Protein AF-A0A401PCV1-F1 (afdb_monomer_lite)

Foldseek 3Di:
DPPPVLVVVLVVLVVCVVVVVDDPVRSQVVVLVVVVADPVDPVSHRDDDDFAPDPPDPDQDPVDPNRTFDPVDDPQPSDVVSVVVVVVVVVVVVVVD

Structure (mmCIF, N/CA/C/O backbone):
data_AF-A0A401PCV1-F1
#
_entry.id   AF-A0A401PCV1-F1
#
loop_
_atom_site.group_PDB
_atom_site.id
_atom_site.type_symbol
_atom_site.label_atom_id
_atom_site.label_alt_id
_atom_site.label_comp_id
_atom_site.label_asym_id
_atom_site.label_entity_id
_atom_site.label_seq_id
_atom_site.pdbx_PDB_ins_code
_atom_site.Cartn_x
_atom_site.Cartn_y
_atom_site.Cartn_z
_atom_site.occupancy
_atom_site.B_iso_or_equiv
_atom_site.auth_seq_id
_atom_site.auth_comp_id
_atom_site.auth_asym_id
_atom_site.auth_atom_id
_atom_site.pdbx_PDB_model_num
ATOM 1 N N . MET A 1 1 ? 0.998 -32.697 -12.304 1.00 43.25 1 MET A N 1
ATOM 2 C CA . MET A 1 1 ? -0.345 -32.392 -11.748 1.00 43.25 1 MET A CA 1
ATOM 3 C C . MET A 1 1 ? -0.405 -31.137 -10.840 1.00 43.25 1 MET A C 1
ATOM 5 O O . MET A 1 1 ? -1.375 -30.960 -10.121 1.00 43.25 1 MET A O 1
ATOM 9 N N . SER A 1 2 ? 0.560 -30.203 -10.891 1.00 57.56 2 SER A N 1
ATOM 10 C CA . SER A 1 2 ? 0.774 -29.212 -9.805 1.00 57.56 2 SER A CA 1
ATOM 11 C C . SER A 1 2 ? 0.163 -27.800 -10.013 1.00 57.56 2 SER A C 1
ATOM 13 O O . SER A 1 2 ? -0.065 -27.069 -9.055 1.00 57.56 2 SER A O 1
ATOM 15 N N . ARG A 1 3 ? -0.189 -27.386 -11.242 1.00 56.31 3 ARG A N 1
ATOM 16 C CA . ARG A 1 3 ? -0.630 -25.993 -11.516 1.00 56.31 3 ARG A CA 1
ATOM 17 C C . ARG A 1 3 ? -2.121 -25.697 -11.279 1.00 56.31 3 ARG A C 1
ATOM 19 O O . ARG A 1 3 ? -2.505 -24.531 -11.264 1.00 56.31 3 ARG A O 1
ATOM 26 N N . PHE A 1 4 ? -2.968 -26.718 -11.139 1.00 50.50 4 PHE A N 1
ATOM 27 C CA . PHE A 1 4 ? -4.426 -26.533 -11.056 1.00 50.50 4 PHE A CA 1
ATOM 28 C C . PHE A 1 4 ? -4.915 -26.254 -9.624 1.00 50.50 4 PHE A C 1
ATOM 30 O O . PHE A 1 4 ? -5.758 -25.387 -9.426 1.00 50.50 4 PHE A O 1
ATOM 37 N N . HIS A 1 5 ? -4.321 -26.907 -8.619 1.00 53.03 5 HIS A N 1
ATOM 38 C CA . HIS A 1 5 ? -4.668 -26.701 -7.204 1.00 53.03 5 HIS A CA 1
ATOM 39 C C . HIS A 1 5 ? -4.246 -25.317 -6.681 1.00 53.03 5 HIS A C 1
ATOM 41 O O . HIS A 1 5 ? -4.944 -24.729 -5.859 1.00 53.03 5 HIS A O 1
ATOM 47 N N . ARG A 1 6 ? -3.152 -24.752 -7.211 1.00 58.47 6 ARG A N 1
ATOM 48 C CA . ARG A 1 6 ? -2.652 -23.422 -6.825 1.00 58.47 6 ARG A CA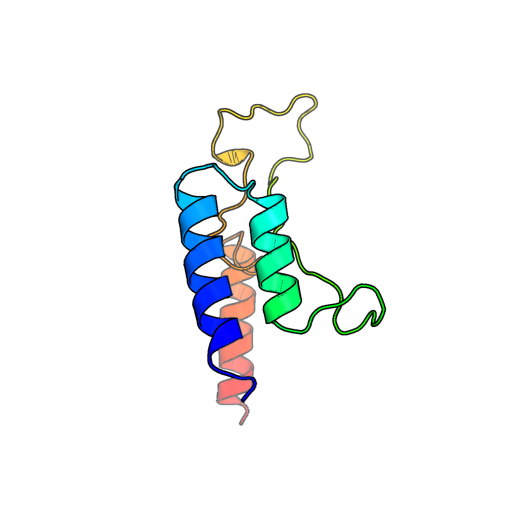 1
ATOM 49 C C . ARG A 1 6 ? -3.641 -22.298 -7.178 1.00 58.47 6 ARG A C 1
ATOM 51 O O . ARG A 1 6 ? -3.987 -21.501 -6.316 1.00 58.47 6 ARG A O 1
ATOM 58 N N . ARG A 1 7 ? -4.196 -22.320 -8.397 1.00 58.50 7 ARG A N 1
ATOM 59 C CA . ARG A 1 7 ? -5.175 -21.321 -8.878 1.00 58.50 7 ARG A CA 1
ATOM 60 C C . ARG A 1 7 ? -6.524 -21.352 -8.154 1.00 58.50 7 ARG A C 1
ATOM 62 O O . ARG A 1 7 ? -7.204 -20.331 -8.083 1.00 58.50 7 ARG A O 1
ATOM 69 N N . LEU A 1 8 ? -6.933 -22.511 -7.635 1.00 60.47 8 LEU A N 1
ATOM 70 C CA . LEU A 1 8 ? -8.157 -22.632 -6.835 1.00 60.47 8 LEU A CA 1
ATOM 71 C C . LEU A 1 8 ? -7.961 -22.049 -5.426 1.00 60.47 8 LEU A C 1
ATOM 73 O O . LEU A 1 8 ? -8.850 -21.358 -4.934 1.00 60.47 8 LEU A O 1
ATOM 77 N N . GLY A 1 9 ? -6.785 -22.257 -4.822 1.00 64.56 9 GLY A N 1
ATOM 78 C CA . GLY A 1 9 ? -6.407 -21.635 -3.548 1.00 64.56 9 GLY A CA 1
ATOM 79 C C . GLY A 1 9 ? -6.312 -20.106 -3.625 1.00 64.56 9 GLY A C 1
ATOM 80 O O . GLY A 1 9 ? -6.808 -19.427 -2.733 1.00 64.56 9 GLY A O 1
ATOM 81 N N . GLU A 1 10 ? -5.770 -19.570 -4.725 1.00 65.50 10 GLU A N 1
ATOM 82 C CA . GLU A 1 10 ? -5.683 -18.124 -5.002 1.00 65.50 10 GLU A CA 1
ATOM 83 C C . GLU A 1 10 ? -7.064 -17.454 -5.027 1.00 65.50 10 GLU A C 1
ATOM 85 O O . GLU A 1 10 ? -7.322 -16.505 -4.286 1.00 65.50 10 GLU A O 1
ATOM 90 N N . LYS A 1 11 ? -7.991 -17.989 -5.838 1.00 72.00 11 LYS A N 1
ATOM 91 C CA . LYS A 1 11 ? -9.365 -17.466 -5.918 1.00 72.00 11 LYS A CA 1
ATOM 92 C C . LYS A 1 11 ? -10.090 -17.561 -4.576 1.00 72.00 11 LYS A C 1
ATOM 94 O O . LYS A 1 11 ? -10.856 -16.662 -4.240 1.00 72.00 11 LYS A O 1
ATOM 99 N N . ALA A 1 12 ? -9.840 -18.621 -3.808 1.00 87.06 12 ALA A N 1
ATOM 100 C CA . ALA A 1 12 ? -10.420 -18.784 -2.482 1.00 87.06 12 ALA A CA 1
ATOM 101 C C . ALA A 1 12 ? -9.878 -17.750 -1.479 1.00 87.06 12 ALA A C 1
ATOM 103 O O . ALA A 1 12 ? -10.657 -17.202 -0.703 1.00 87.06 12 ALA A O 1
ATOM 104 N N . ALA A 1 13 ? -8.577 -17.439 -1.505 1.00 93.25 13 ALA A N 1
ATOM 105 C CA . ALA A 1 13 ? -7.975 -16.450 -0.610 1.00 93.25 13 ALA A CA 1
ATOM 106 C C . ALA A 1 13 ? -8.499 -15.031 -0.880 1.00 93.25 13 ALA A C 1
ATOM 108 O O . ALA A 1 13 ? -8.917 -14.350 0.055 1.00 93.25 13 ALA A O 1
ATOM 109 N N . THR A 1 14 ? -8.566 -14.612 -2.150 1.00 95.75 14 THR A N 1
ATOM 110 C CA . THR A 1 14 ? -9.128 -13.300 -2.515 1.00 95.75 14 THR A CA 1
ATOM 111 C C . THR A 1 14 ? -10.588 -13.168 -2.085 1.00 95.75 14 THR A C 1
ATOM 113 O O . THR A 1 14 ? -10.969 -12.130 -1.552 1.00 95.75 14 THR A O 1
ATOM 116 N N . GLN A 1 15 ? -11.404 -14.215 -2.254 1.00 96.50 15 GLN A N 1
ATOM 117 C CA . GLN A 1 15 ? -12.804 -14.194 -1.814 1.00 96.50 15 GLN A CA 1
ATOM 118 C C . GLN A 1 15 ? -12.938 -14.078 -0.292 1.00 96.50 15 GLN A C 1
ATOM 120 O O . GLN A 1 15 ? -13.760 -13.301 0.184 1.00 96.50 15 GLN A O 1
ATOM 125 N N . LYS A 1 16 ? -12.132 -14.824 0.474 1.00 96.88 16 LYS A N 1
ATOM 126 C CA . LYS A 1 16 ? -12.123 -14.733 1.943 1.00 96.88 16 LYS A CA 1
ATOM 127 C C . LYS A 1 16 ? -11.739 -13.334 2.418 1.00 96.88 16 LYS A C 1
ATOM 129 O O . LYS A 1 16 ? -12.414 -12.779 3.278 1.00 96.88 16 LYS A O 1
ATOM 134 N N . TRP A 1 17 ? -10.708 -12.743 1.815 1.00 97.44 17 TRP A N 1
ATOM 135 C CA . TRP A 1 17 ? -10.289 -11.372 2.109 1.00 97.44 17 TRP A CA 1
ATOM 136 C C . TRP A 1 17 ? -11.391 -10.352 1.800 1.00 97.44 17 TRP A C 1
ATOM 138 O O . TRP A 1 17 ? -11.735 -9.545 2.658 1.00 97.44 17 TRP A O 1
ATOM 148 N N . GLN A 1 18 ? -12.027 -10.441 0.628 1.00 97.25 18 GLN A N 1
ATOM 149 C CA . GLN A 1 18 ? -13.136 -9.553 0.253 1.00 97.25 18 GLN A CA 1
ATOM 150 C C . GLN A 1 18 ? -14.349 -9.664 1.190 1.00 97.25 18 GLN A C 1
ATOM 152 O O . GLN A 1 18 ? -15.062 -8.682 1.379 1.00 97.25 18 GLN A O 1
ATOM 157 N N . LYS A 1 19 ? -14.585 -10.842 1.782 1.00 97.44 19 LYS A N 1
ATOM 158 C CA . LYS A 1 19 ? -15.645 -11.070 2.778 1.00 97.44 19 LYS A CA 1
ATOM 159 C C . LYS A 1 19 ? -15.261 -10.658 4.204 1.00 97.44 19 LYS A C 1
ATOM 161 O O . LYS A 1 19 ? -16.102 -10.744 5.092 1.00 97.44 19 LYS A O 1
ATOM 166 N N . GLY A 1 20 ? -14.014 -10.249 4.443 1.00 97.19 20 GLY A N 1
ATOM 167 C CA . GLY A 1 20 ? -13.499 -9.955 5.785 1.00 97.19 20 GLY A CA 1
ATOM 168 C C . GLY A 1 20 ? -13.191 -11.197 6.632 1.00 97.19 20 GLY A C 1
ATOM 169 O O . GLY A 1 20 ? -12.906 -11.070 7.817 1.00 97.19 20 GLY A O 1
ATOM 170 N N . GLU A 1 21 ? -13.209 -12.395 6.040 1.00 97.62 21 GLU A N 1
ATOM 171 C CA . GLU A 1 21 ? -12.840 -13.664 6.694 1.00 97.62 21 GLU A CA 1
ATOM 172 C C . GLU A 1 21 ? -11.311 -13.853 6.785 1.00 97.62 21 GLU A C 1
ATOM 174 O O . GLU A 1 21 ? -10.830 -14.820 7.371 1.00 97.62 21 GLU A O 1
ATOM 179 N N . MET A 1 22 ? -10.549 -12.955 6.158 1.00 97.31 22 MET A N 1
ATOM 180 C CA . MET A 1 22 ? -9.090 -12.897 6.167 1.00 97.31 22 MET A CA 1
ATOM 181 C C . MET A 1 22 ? -8.666 -11.432 6.287 1.00 97.31 22 MET A C 1
ATOM 183 O O . MET A 1 22 ? -9.175 -10.573 5.566 1.00 97.31 22 MET A O 1
ATOM 187 N N . SER A 1 23 ? -7.725 -11.144 7.180 1.00 98.25 23 SER A N 1
ATOM 188 C CA . SER A 1 23 ? -7.199 -9.795 7.383 1.00 98.25 23 SER A CA 1
ATOM 189 C C . SER A 1 23 ? -6.346 -9.318 6.200 1.00 98.25 23 SER A C 1
ATOM 191 O O . SER A 1 23 ? -5.808 -10.111 5.423 1.00 98.25 23 SER A O 1
ATOM 193 N N . ASN A 1 24 ? -6.146 -7.999 6.095 1.00 97.81 24 ASN A N 1
ATOM 194 C CA . ASN A 1 24 ? -5.226 -7.415 5.112 1.00 97.81 24 ASN A CA 1
ATOM 195 C C . ASN A 1 24 ? -3.806 -7.987 5.246 1.00 97.81 24 ASN A C 1
ATOM 197 O O . ASN A 1 24 ? -3.152 -8.243 4.239 1.00 97.81 24 ASN A O 1
ATOM 201 N N . PHE A 1 25 ? -3.336 -8.208 6.478 1.00 98.06 25 PHE A N 1
ATOM 202 C CA . PHE A 1 25 ? -2.009 -8.765 6.734 1.00 98.06 25 PHE A CA 1
ATOM 203 C C . PHE A 1 25 ? -1.879 -10.187 6.179 1.00 98.06 25 PHE A C 1
ATOM 205 O O . PHE A 1 25 ? -0.949 -10.469 5.426 1.00 98.06 25 PHE A O 1
ATOM 212 N N . GLU A 1 26 ? -2.830 -11.066 6.498 1.00 97.12 26 GLU A N 1
ATOM 213 C CA . GLU A 1 26 ? -2.830 -12.453 6.019 1.00 97.12 26 GLU A CA 1
ATOM 214 C C . GLU A 1 26 ? -2.929 -12.524 4.497 1.00 97.12 26 GLU A C 1
ATOM 216 O O . GLU A 1 26 ? -2.211 -13.298 3.862 1.00 97.12 26 GLU A O 1
ATOM 221 N N . TYR A 1 27 ? -3.775 -11.684 3.898 1.00 97.69 27 TYR A N 1
ATOM 222 C CA . TYR A 1 27 ? -3.917 -11.642 2.451 1.00 97.69 27 TYR A CA 1
ATOM 223 C C . TYR A 1 27 ? -2.630 -11.162 1.768 1.00 97.69 27 TYR A C 1
ATOM 225 O O . TYR A 1 27 ? -2.162 -11.794 0.821 1.00 97.69 27 TYR A O 1
ATOM 233 N N . LEU A 1 28 ? -1.990 -10.106 2.280 1.00 97.50 28 LEU A N 1
ATOM 234 C CA . LEU A 1 28 ? -0.697 -9.643 1.769 1.00 97.50 28 LEU A CA 1
ATOM 235 C C . LEU A 1 28 ? 0.406 -10.690 1.962 1.00 97.50 28 LEU A C 1
ATOM 237 O O . LEU A 1 28 ? 1.222 -10.883 1.061 1.00 97.50 28 LEU A O 1
ATOM 241 N N . MET A 1 29 ? 0.425 -11.412 3.085 1.00 96.88 29 MET A N 1
ATOM 242 C CA . MET A 1 29 ? 1.340 -12.541 3.278 1.00 96.88 29 MET A CA 1
ATOM 243 C C . MET A 1 29 ? 1.111 -13.635 2.237 1.00 96.88 29 MET A C 1
ATOM 245 O O . MET A 1 29 ? 2.070 -14.119 1.635 1.00 96.88 29 MET A O 1
ATOM 249 N N . HIS A 1 30 ? -0.150 -13.976 1.967 1.00 95.56 30 HIS A N 1
ATOM 250 C CA . HIS A 1 30 ? -0.509 -14.952 0.946 1.00 95.56 30 HIS A CA 1
ATOM 251 C C . HIS A 1 30 ? -0.007 -14.530 -0.443 1.00 95.56 30 HIS A C 1
ATOM 253 O O . HIS A 1 30 ? 0.623 -15.328 -1.139 1.00 95.56 30 HIS A O 1
ATOM 259 N N . LEU A 1 31 ? -0.206 -13.262 -0.823 1.00 96.12 31 LEU A N 1
ATOM 260 C CA . LEU A 1 31 ? 0.308 -12.714 -2.082 1.00 96.12 31 LEU A CA 1
ATOM 261 C C . LEU A 1 31 ? 1.840 -12.766 -2.158 1.00 96.12 31 LEU A C 1
ATOM 263 O O . LEU A 1 31 ? 2.387 -13.159 -3.188 1.00 96.12 31 LEU A O 1
ATOM 267 N N . ASN A 1 32 ? 2.539 -12.425 -1.071 1.00 96.69 32 ASN A N 1
ATOM 268 C CA . ASN A 1 32 ? 3.997 -12.513 -1.000 1.00 96.69 32 ASN A CA 1
ATOM 269 C C . ASN A 1 32 ? 4.488 -13.952 -1.237 1.00 96.69 32 ASN A C 1
ATOM 271 O O . ASN A 1 32 ? 5.369 -14.169 -2.069 1.00 96.69 32 ASN A O 1
ATOM 275 N N . THR A 1 33 ? 3.883 -14.942 -0.576 1.00 95.00 33 THR A N 1
ATOM 276 C CA . THR A 1 33 ? 4.227 -16.359 -0.771 1.00 95.00 33 THR A CA 1
ATOM 277 C C . THR A 1 33 ? 3.985 -16.817 -2.210 1.00 95.00 33 THR A C 1
ATOM 279 O O . THR A 1 33 ? 4.827 -17.504 -2.789 1.00 95.00 33 THR A O 1
ATOM 282 N N . LEU A 1 34 ? 2.867 -16.422 -2.825 1.00 94.75 34 LEU A N 1
ATOM 283 C CA . LEU A 1 34 ? 2.568 -16.763 -4.221 1.00 94.75 34 LEU A CA 1
ATOM 284 C C . LEU A 1 34 ? 3.560 -16.141 -5.210 1.00 94.75 34 LEU A C 1
ATOM 286 O O . LEU A 1 34 ? 3.900 -16.773 -6.210 1.00 94.75 34 LEU A O 1
ATOM 290 N N . ALA A 1 35 ? 4.054 -14.940 -4.907 1.00 95.12 35 ALA A N 1
ATOM 291 C CA . ALA A 1 35 ? 5.095 -14.260 -5.671 1.00 95.12 35 ALA A CA 1
ATOM 292 C C . ALA A 1 35 ? 6.504 -14.854 -5.460 1.00 95.12 35 ALA A C 1
ATOM 294 O O . ALA A 1 35 ? 7.466 -14.333 -6.018 1.00 95.12 35 ALA A O 1
ATOM 295 N N . GLY A 1 36 ? 6.640 -15.927 -4.671 1.00 95.31 36 GLY A N 1
ATOM 296 C CA . GLY A 1 36 ? 7.915 -16.595 -4.399 1.00 95.31 36 GLY A CA 1
ATOM 297 C C . GLY A 1 36 ? 8.736 -15.967 -3.272 1.00 95.31 36 GLY A C 1
ATOM 298 O O . GLY A 1 36 ? 9.869 -16.384 -3.051 1.00 95.31 36 GLY A O 1
ATOM 299 N N . ARG A 1 37 ? 8.182 -14.995 -2.536 1.00 97.25 37 ARG A N 1
ATOM 300 C CA . ARG A 1 37 ? 8.892 -14.332 -1.438 1.00 97.25 37 ARG A CA 1
ATOM 301 C C . ARG A 1 37 ? 8.943 -15.209 -0.193 1.00 97.25 37 ARG A C 1
ATOM 303 O O . ARG A 1 37 ? 7.994 -15.931 0.120 1.00 97.25 37 ARG A O 1
ATOM 310 N N . THR A 1 38 ? 10.053 -15.124 0.533 1.00 94.62 38 THR A N 1
ATOM 311 C CA . THR A 1 38 ? 10.341 -15.974 1.693 1.00 94.62 38 THR A CA 1
ATOM 312 C C . THR A 1 38 ? 11.191 -15.245 2.726 1.00 94.62 38 THR A C 1
ATOM 314 O O . THR A 1 38 ? 11.978 -14.367 2.394 1.00 94.62 38 THR A O 1
ATOM 317 N N . TYR A 1 39 ? 11.062 -15.641 3.989 1.00 95.75 39 TYR A N 1
ATOM 318 C CA . TYR A 1 39 ? 11.888 -15.131 5.084 1.00 95.75 39 TYR A CA 1
ATOM 319 C C . TYR A 1 39 ? 13.344 -15.618 5.030 1.00 95.75 39 TYR A C 1
ATOM 321 O O . TYR A 1 39 ? 14.197 -15.056 5.710 1.00 95.75 39 TYR A O 1
ATOM 329 N N . ASN A 1 40 ? 13.627 -16.649 4.227 1.00 95.31 40 ASN A N 1
ATOM 330 C CA . ASN A 1 40 ? 14.939 -17.302 4.169 1.00 95.31 40 ASN A CA 1
ATOM 331 C C . ASN A 1 40 ? 15.914 -16.656 3.170 1.00 95.31 40 ASN A C 1
ATOM 333 O O . ASN A 1 40 ? 17.096 -16.983 3.192 1.00 95.31 40 ASN A O 1
ATOM 337 N N . ASP A 1 41 ? 15.432 -15.779 2.287 1.00 95.69 41 ASP A N 1
ATOM 338 C CA . ASP A 1 41 ? 16.245 -15.081 1.289 1.00 95.69 41 ASP A CA 1
ATOM 339 C C . ASP A 1 41 ? 15.993 -13.576 1.403 1.00 95.69 41 ASP A C 1
ATOM 341 O O . ASP A 1 41 ? 14.903 -13.087 1.100 1.00 95.69 41 ASP A O 1
ATOM 345 N N . LEU A 1 42 ? 17.018 -12.836 1.833 1.00 95.44 42 LEU A N 1
ATOM 346 C CA . LEU A 1 42 ? 16.949 -11.386 2.014 1.00 95.44 42 LEU A CA 1
ATOM 347 C C . LEU A 1 42 ? 16.659 -10.644 0.703 1.00 95.44 42 LEU A C 1
ATOM 349 O O . LEU A 1 42 ? 16.015 -9.597 0.728 1.00 95.44 42 LEU A O 1
ATOM 353 N N . MET A 1 43 ? 17.072 -11.192 -0.441 1.00 95.88 43 MET A N 1
ATOM 354 C CA . MET A 1 43 ? 16.825 -10.579 -1.750 1.00 95.88 43 MET A CA 1
ATOM 355 C C . MET A 1 43 ? 15.368 -10.739 -2.204 1.00 95.88 43 MET A C 1
ATOM 357 O O . MET A 1 43 ? 14.905 -10.005 -3.077 1.00 95.88 43 MET A O 1
ATOM 361 N N . GLN A 1 44 ? 14.628 -11.674 -1.602 1.00 95.69 44 GLN A N 1
ATOM 362 C CA . GLN A 1 44 ? 13.235 -11.993 -1.922 1.00 95.69 44 GLN A CA 1
ATOM 363 C C . GLN A 1 44 ? 12.343 -11.939 -0.676 1.00 95.69 44 GLN A C 1
ATOM 365 O O . GLN A 1 44 ? 11.339 -12.646 -0.584 1.00 95.69 44 GLN A O 1
ATOM 370 N N . TYR A 1 45 ? 12.686 -11.084 0.287 1.00 97.69 45 TYR A N 1
ATOM 371 C CA . TYR A 1 45 ? 11.917 -10.938 1.518 1.00 97.69 45 TYR A CA 1
ATOM 372 C C . TYR A 1 45 ? 10.479 -10.450 1.233 1.00 97.69 45 TYR A C 1
ATOM 374 O O . TYR A 1 45 ? 10.256 -9.732 0.244 1.00 97.69 45 TYR A O 1
ATOM 382 N N . PRO A 1 46 ? 9.474 -10.824 2.050 1.00 98.19 46 PRO A N 1
ATOM 383 C CA . PRO A 1 46 ? 8.117 -10.294 1.932 1.00 98.19 46 PRO A CA 1
ATOM 384 C C . PRO A 1 46 ? 8.077 -8.760 1.932 1.00 98.19 46 PRO A C 1
ATOM 386 O O . PRO A 1 46 ? 8.749 -8.105 2.724 1.00 98.19 46 PRO A O 1
ATOM 389 N N . VAL A 1 47 ? 7.270 -8.180 1.045 1.00 97.44 47 VAL A N 1
ATOM 390 C CA . VAL A 1 47 ? 7.093 -6.730 0.907 1.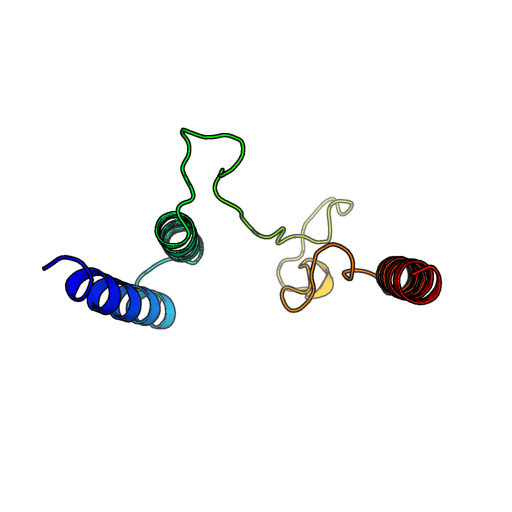00 97.44 47 VAL A CA 1
ATOM 391 C C . VAL A 1 47 ? 5.720 -6.322 1.415 1.00 97.44 47 VAL A C 1
ATOM 393 O O . VAL A 1 47 ? 4.705 -6.936 1.082 1.00 97.44 47 VAL A O 1
ATOM 396 N N . PHE A 1 48 ? 5.709 -5.238 2.185 1.00 97.50 48 PHE A N 1
ATOM 397 C CA . PHE A 1 48 ? 4.512 -4.582 2.687 1.00 97.50 48 PHE A CA 1
ATOM 398 C C . PHE A 1 48 ? 4.515 -3.102 2.298 1.00 97.50 48 PHE A C 1
ATOM 400 O O . PHE A 1 48 ? 5.582 -2.484 2.249 1.00 97.50 48 PHE A O 1
ATOM 407 N N . PRO A 1 49 ? 3.338 -2.522 2.011 1.00 97.19 49 PRO A N 1
ATOM 408 C CA . PRO A 1 49 ? 3.229 -1.097 1.751 1.00 97.19 49 PRO A CA 1
ATOM 409 C C . PRO A 1 49 ? 3.400 -0.286 3.040 1.00 97.19 49 PRO A C 1
ATOM 411 O O . PRO A 1 49 ? 2.982 -0.698 4.122 1.00 97.19 49 PRO A O 1
ATOM 414 N N . TRP A 1 50 ? 3.954 0.914 2.897 1.00 96.31 50 TRP A N 1
ATOM 415 C CA . TRP A 1 50 ? 3.936 1.921 3.952 1.00 96.31 50 TRP A CA 1
ATOM 416 C C . TRP A 1 50 ? 2.536 2.518 4.043 1.00 96.31 50 TRP A C 1
ATOM 418 O O . TRP A 1 50 ? 2.055 3.105 3.076 1.00 96.31 50 TRP A O 1
ATOM 428 N N . ILE A 1 51 ? 1.884 2.346 5.191 1.00 97.56 51 ILE A N 1
ATOM 429 C CA . ILE A 1 51 ? 0.492 2.767 5.377 1.00 97.56 51 ILE A CA 1
ATOM 430 C C . ILE A 1 51 ? 0.401 4.213 5.855 1.00 97.56 51 ILE A C 1
ATOM 432 O O . ILE A 1 51 ? -0.378 4.983 5.302 1.00 97.56 51 ILE A O 1
ATOM 436 N N . LEU A 1 52 ? 1.197 4.593 6.853 1.00 97.50 52 LEU A N 1
ATOM 437 C CA . LEU A 1 52 ? 1.159 5.936 7.422 1.00 97.50 52 LEU A CA 1
ATOM 438 C C . LEU A 1 52 ? 1.999 6.913 6.588 1.00 97.50 52 LEU A C 1
ATOM 440 O O . LEU A 1 52 ? 3.065 6.577 6.057 1.00 97.50 52 LEU A O 1
ATOM 444 N N . ALA A 1 53 ? 1.473 8.123 6.448 1.00 97.06 53 ALA A N 1
ATOM 445 C CA . ALA A 1 53 ? 2.150 9.273 5.863 1.00 97.06 53 ALA A CA 1
ATOM 446 C C . ALA A 1 53 ? 2.598 10.270 6.940 1.00 97.06 53 ALA A C 1
ATOM 448 O O . ALA A 1 53 ? 3.622 10.920 6.751 1.00 97.06 53 ALA A O 1
ATOM 449 N N . ASP A 1 54 ? 1.858 10.356 8.047 1.00 96.62 54 ASP A N 1
ATOM 450 C CA . ASP A 1 54 ? 2.149 11.231 9.179 1.00 96.62 54 ASP A CA 1
ATOM 451 C C . ASP A 1 54 ? 2.991 10.493 10.228 1.00 96.62 54 ASP A C 1
ATOM 453 O O . ASP A 1 54 ? 2.590 9.438 10.724 1.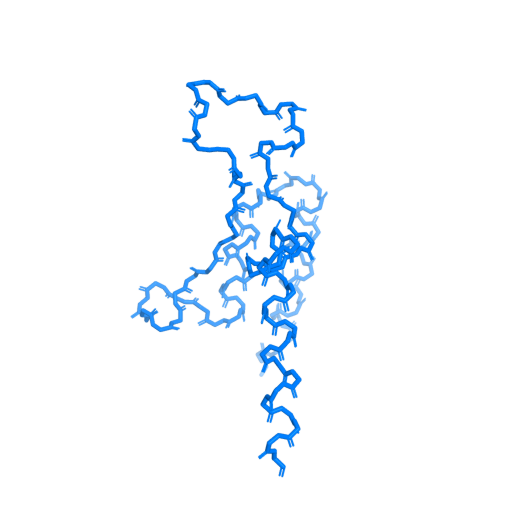00 96.62 54 ASP A O 1
ATOM 457 N N . TYR A 1 55 ? 4.166 11.044 10.522 1.00 95.50 55 TYR A N 1
ATOM 458 C CA . TYR A 1 55 ? 5.090 10.573 11.556 1.00 95.50 55 TYR A CA 1
ATOM 459 C C . TYR A 1 55 ? 5.549 11.709 12.481 1.00 95.50 55 TYR A C 1
ATOM 461 O O . TYR A 1 55 ? 6.413 11.484 13.326 1.00 95.50 55 TYR A O 1
ATOM 469 N N . ASP A 1 56 ? 4.993 12.910 12.308 1.00 96.38 56 ASP A N 1
ATOM 470 C CA . ASP A 1 56 ? 5.428 14.122 13.007 1.00 96.38 56 ASP A CA 1
ATOM 471 C C . ASP A 1 56 ? 4.410 14.557 14.070 1.00 96.38 56 ASP A C 1
ATOM 473 O O . ASP A 1 56 ? 4.780 15.193 15.057 1.00 96.38 56 ASP A O 1
ATOM 477 N N . SER A 1 57 ? 3.131 14.213 13.888 1.00 96.12 57 SER A N 1
ATOM 478 C CA . SER A 1 57 ? 2.089 14.489 14.878 1.00 96.12 57 SER A CA 1
ATOM 479 C C . SER A 1 57 ? 2.296 13.676 16.159 1.00 96.12 57 SER A C 1
ATOM 481 O O . SER A 1 57 ? 2.588 12.482 16.113 1.00 96.12 57 SER A O 1
ATOM 483 N N . GLU A 1 58 ? 2.063 14.309 17.312 1.00 96.88 58 GLU A N 1
ATOM 484 C CA . GLU A 1 58 ? 2.089 13.643 18.624 1.00 96.88 58 GLU A CA 1
ATOM 485 C C . GLU A 1 58 ? 1.005 12.558 18.733 1.00 96.88 58 GLU A C 1
ATOM 487 O O . GLU A 1 58 ? 1.250 11.472 19.257 1.00 96.88 58 GLU A O 1
ATOM 492 N N . GLU A 1 59 ? -0.176 12.825 18.166 1.00 96.69 59 GLU A N 1
ATOM 493 C CA . GLU A 1 59 ? -1.278 11.871 18.072 1.00 96.69 59 GLU A CA 1
ATOM 494 C C . GLU A 1 59 ? -1.733 11.679 16.623 1.00 96.69 59 GLU A C 1
ATOM 496 O O . GLU A 1 59 ? -1.930 12.631 15.864 1.00 96.69 59 GLU A O 1
ATOM 501 N N . LEU A 1 60 ? -1.959 10.420 16.244 1.00 96.50 60 LEU A N 1
ATOM 502 C CA . LEU A 1 60 ? -2.404 10.056 14.903 1.00 96.50 60 LEU A CA 1
ATOM 503 C C . LEU A 1 60 ? -3.928 10.088 14.781 1.00 96.50 60 LEU A C 1
ATOM 505 O O . LEU A 1 60 ? -4.635 9.239 15.327 1.00 96.50 60 LEU A O 1
ATOM 509 N N . ASN A 1 61 ? -4.441 11.003 13.959 1.00 96.19 61 ASN A N 1
ATOM 510 C CA . ASN A 1 61 ? -5.855 11.018 13.605 1.00 96.19 61 ASN A CA 1
ATOM 511 C C . ASN A 1 61 ? -6.170 10.030 12.467 1.00 96.19 61 ASN A C 1
ATOM 513 O O . ASN A 1 61 ? -6.159 10.386 11.291 1.00 96.19 61 ASN A O 1
ATOM 517 N N . LEU A 1 62 ? -6.571 8.808 12.818 1.00 97.31 62 LEU A N 1
ATOM 518 C CA . LEU A 1 62 ? -6.922 7.756 11.852 1.00 97.31 62 LEU A CA 1
ATOM 519 C C . LEU A 1 62 ? -8.209 8.016 11.042 1.00 97.31 62 LEU A C 1
ATOM 521 O O . LEU A 1 62 ? -8.552 7.217 10.174 1.00 97.31 62 LEU A O 1
ATOM 525 N N . THR A 1 63 ? -8.927 9.113 11.297 1.00 97.06 63 THR A N 1
ATOM 526 C CA . THR A 1 63 ? -10.069 9.546 10.469 1.00 97.06 63 THR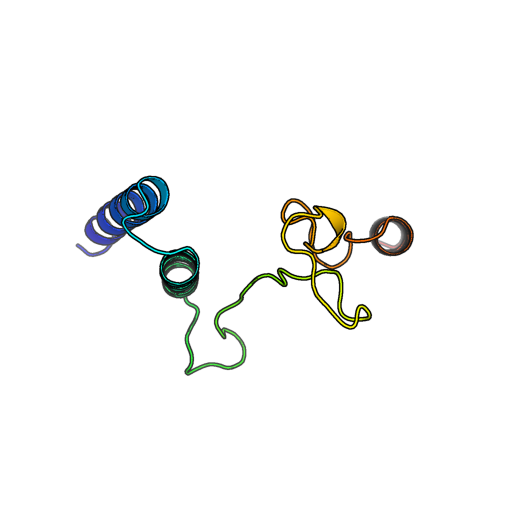 A CA 1
ATOM 527 C C . THR A 1 63 ? -9.664 10.547 9.385 1.00 97.06 63 THR A C 1
ATOM 529 O O . THR A 1 63 ? -10.424 10.794 8.449 1.00 97.06 63 THR A O 1
ATOM 532 N N . ASN A 1 64 ? -8.456 11.112 9.477 1.00 96.44 64 ASN A N 1
ATOM 533 C CA . ASN A 1 64 ? -7.927 12.038 8.489 1.00 96.44 64 ASN A CA 1
ATOM 534 C C . ASN A 1 64 ? -7.250 11.268 7.349 1.00 96.44 64 ASN A C 1
ATOM 536 O O . ASN A 1 64 ? -6.254 10.579 7.550 1.00 96.44 64 ASN A O 1
ATOM 540 N N . ALA A 1 65 ? -7.735 11.450 6.120 1.00 96.00 65 ALA A N 1
ATOM 541 C CA . ALA A 1 65 ? -7.142 10.818 4.943 1.00 96.00 65 ALA A CA 1
ATOM 542 C C . ALA A 1 65 ? -5.650 11.160 4.756 1.00 96.00 65 ALA A C 1
ATOM 544 O O . ALA A 1 65 ? -4.902 10.335 4.243 1.00 96.00 65 ALA A O 1
ATOM 545 N N . ARG A 1 66 ? -5.195 12.341 5.210 1.00 94.75 66 ARG A N 1
ATOM 546 C CA . ARG A 1 66 ? -3.783 12.761 5.119 1.00 94.75 66 ARG A CA 1
ATOM 547 C C . ARG A 1 66 ? -2.840 11.960 6.018 1.00 94.75 66 ARG A C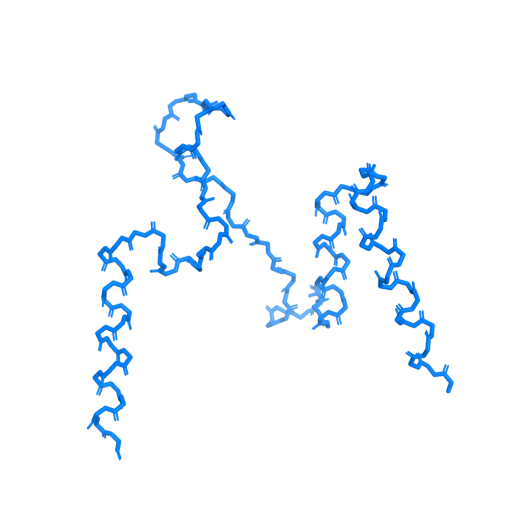 1
ATOM 549 O O . ARG A 1 66 ? -1.638 11.990 5.789 1.00 94.75 66 ARG A O 1
ATOM 556 N N . THR A 1 67 ? -3.364 11.245 7.011 1.00 97.88 67 THR A N 1
ATOM 557 C CA . THR A 1 67 ? -2.572 10.359 7.874 1.00 97.88 67 THR A CA 1
ATOM 558 C C . THR A 1 67 ? -2.090 9.118 7.123 1.00 97.88 67 THR A C 1
ATOM 560 O O . THR A 1 67 ? -1.097 8.509 7.518 1.00 97.88 67 THR A O 1
ATOM 563 N N . PHE A 1 68 ? -2.742 8.761 6.014 1.00 98.12 68 PHE A N 1
ATOM 564 C CA . PHE A 1 68 ? -2.432 7.574 5.226 1.00 98.12 68 PHE A CA 1
ATOM 565 C C . PHE A 1 68 ? -1.759 7.932 3.902 1.00 98.12 68 PHE A C 1
ATOM 567 O O . PHE A 1 68 ? -2.030 8.970 3.298 1.00 98.12 68 PHE A O 1
ATOM 574 N N . ARG A 1 69 ? -0.889 7.044 3.418 1.00 97.75 69 ARG A N 1
ATOM 575 C CA . ARG A 1 69 ? -0.316 7.151 2.073 1.00 97.75 69 ARG A CA 1
ATOM 576 C C . ARG A 1 69 ? -1.338 6.788 1.008 1.00 97.75 69 ARG A C 1
ATOM 578 O O . ARG A 1 69 ? -2.204 5.937 1.206 1.00 97.75 69 ARG A O 1
ATOM 585 N N . ASP A 1 70 ? -1.171 7.386 -0.165 1.00 96.56 70 ASP A N 1
ATOM 586 C CA . ASP A 1 70 ? -1.959 7.041 -1.340 1.00 96.56 70 ASP A CA 1
ATOM 587 C C . ASP A 1 70 ? -1.456 5.710 -1.915 1.00 96.56 70 ASP A C 1
ATOM 589 O O . ASP A 1 70 ? -0.442 5.662 -2.615 1.00 96.56 70 ASP A O 1
ATOM 593 N N . LEU A 1 71 ? -2.155 4.617 -1.602 1.00 96.44 71 LEU A N 1
ATOM 594 C CA . LEU A 1 71 ? -1.795 3.263 -2.039 1.00 96.44 71 LEU A CA 1
ATOM 595 C C . LEU A 1 71 ? -1.986 3.033 -3.547 1.00 96.44 71 LEU A C 1
ATOM 597 O O . LEU A 1 71 ? -1.546 2.004 -4.057 1.00 96.44 71 LEU A O 1
ATOM 601 N N . SER A 1 72 ? -2.605 3.974 -4.273 1.00 96.56 72 SER A N 1
ATOM 602 C CA . SER A 1 72 ? -2.661 3.921 -5.740 1.00 96.56 72 SER A CA 1
ATOM 603 C C . SER A 1 72 ? -1.336 4.325 -6.398 1.00 96.56 72 SER A C 1
ATOM 605 O O . SER A 1 72 ? -1.134 4.076 -7.587 1.00 96.56 72 SER A O 1
ATOM 607 N N . LYS A 1 73 ? -0.415 4.927 -5.630 1.00 96.12 73 LYS A N 1
ATOM 608 C CA . LYS A 1 73 ? 0.861 5.457 -6.116 1.00 96.12 73 LYS A CA 1
ATOM 609 C C . LYS A 1 73 ? 2.055 4.697 -5.529 1.00 96.12 73 LYS A C 1
ATOM 611 O O . LYS A 1 73 ? 2.064 4.367 -4.342 1.00 96.12 73 LYS A O 1
ATOM 616 N N . PRO A 1 74 ? 3.133 4.481 -6.307 1.00 95.81 74 PRO A N 1
ATOM 617 C CA . PRO A 1 74 ? 4.385 3.966 -5.761 1.00 95.81 74 PRO A CA 1
ATOM 618 C C . PRO A 1 74 ? 5.027 4.976 -4.799 1.00 95.81 74 PRO A C 1
ATOM 620 O O . PRO A 1 74 ? 4.755 6.176 -4.856 1.00 95.81 74 PRO A O 1
ATOM 623 N N . MET A 1 75 ? 5.951 4.512 -3.951 1.00 93.69 75 MET A N 1
ATOM 624 C CA . MET A 1 75 ? 6.630 5.366 -2.959 1.00 93.69 75 MET A CA 1
ATOM 625 C C . MET A 1 75 ? 7.336 6.584 -3.572 1.00 93.69 75 MET A C 1
ATOM 627 O O . MET A 1 75 ? 7.346 7.656 -2.971 1.00 93.69 75 MET A O 1
ATOM 631 N N . GLY A 1 76 ? 7.898 6.442 -4.777 1.00 94.44 76 GLY A N 1
ATOM 632 C CA . GLY A 1 76 ? 8.561 7.535 -5.493 1.00 94.44 76 GLY A CA 1
ATOM 633 C C . GLY A 1 76 ? 7.618 8.638 -5.983 1.00 94.44 76 GLY A C 1
ATOM 634 O O . GLY A 1 76 ? 8.090 9.729 -6.273 1.00 94.44 76 GLY A O 1
ATOM 635 N N . ALA A 1 77 ? 6.308 8.381 -6.030 1.00 96.19 77 ALA A N 1
ATOM 636 C CA . ALA A 1 77 ? 5.299 9.306 -6.544 1.00 96.19 77 ALA A CA 1
ATOM 637 C C . ALA A 1 77 ? 4.328 9.808 -5.461 1.00 96.19 77 ALA A C 1
ATOM 639 O O . ALA A 1 77 ? 3.263 10.331 -5.775 1.00 96.19 77 ALA A O 1
ATOM 640 N N . GLN A 1 78 ? 4.673 9.634 -4.182 1.00 95.56 78 GLN A N 1
ATOM 641 C CA . GLN A 1 78 ? 3.831 10.077 -3.063 1.00 95.56 78 GLN A CA 1
ATOM 642 C C . GLN A 1 78 ? 3.739 11.609 -2.961 1.00 95.56 78 GLN A C 1
ATOM 644 O O . GLN A 1 78 ? 2.758 12.123 -2.435 1.00 95.56 78 GLN A O 1
ATOM 649 N N . THR A 1 79 ? 4.727 12.338 -3.491 1.00 94.56 79 THR A N 1
ATOM 650 C CA . THR A 1 79 ? 4.697 13.800 -3.637 1.00 94.56 79 THR A CA 1
ATOM 651 C C . THR A 1 79 ? 4.925 14.183 -5.094 1.00 94.56 79 THR A C 1
ATOM 653 O O . THR A 1 79 ? 5.632 13.473 -5.817 1.00 94.56 79 THR A O 1
ATOM 656 N N . GLU A 1 80 ? 4.346 15.306 -5.523 1.00 95.56 80 GLU A N 1
ATOM 657 C CA . GLU A 1 80 ? 4.458 15.752 -6.917 1.00 95.56 80 GLU A CA 1
ATOM 658 C C . GLU A 1 80 ? 5.913 16.059 -7.290 1.00 95.56 80 GLU A C 1
ATOM 660 O O . GLU A 1 80 ? 6.407 15.549 -8.286 1.00 95.56 80 GLU A O 1
ATOM 665 N N . GLU A 1 81 ? 6.654 16.743 -6.416 1.00 96.56 81 GLU A N 1
ATOM 666 C CA . GLU A 1 81 ? 8.075 17.045 -6.637 1.00 96.56 81 GLU A CA 1
ATOM 667 C C . GLU A 1 81 ? 8.924 15.778 -6.864 1.00 96.56 81 GLU A C 1
ATOM 669 O O . GLU A 1 81 ? 9.775 15.725 -7.754 1.00 96.56 81 GLU A O 1
ATOM 674 N N . ARG A 1 82 ? 8.708 14.716 -6.069 1.00 94.88 82 ARG A N 1
ATOM 675 C CA . ARG A 1 82 ? 9.451 13.457 -6.251 1.00 94.88 82 ARG A CA 1
ATOM 676 C C . ARG A 1 82 ? 9.035 12.753 -7.535 1.00 94.88 82 ARG A C 1
ATOM 678 O O . ARG A 1 82 ? 9.900 12.220 -8.227 1.00 94.88 82 ARG A O 1
ATOM 685 N N . LYS A 1 83 ? 7.741 12.764 -7.856 1.00 96.50 83 LYS A N 1
ATOM 686 C CA . LYS A 1 83 ? 7.211 12.208 -9.103 1.00 96.50 83 LYS A CA 1
ATOM 687 C C . LYS A 1 83 ? 7.845 12.892 -10.314 1.00 96.50 83 LYS A C 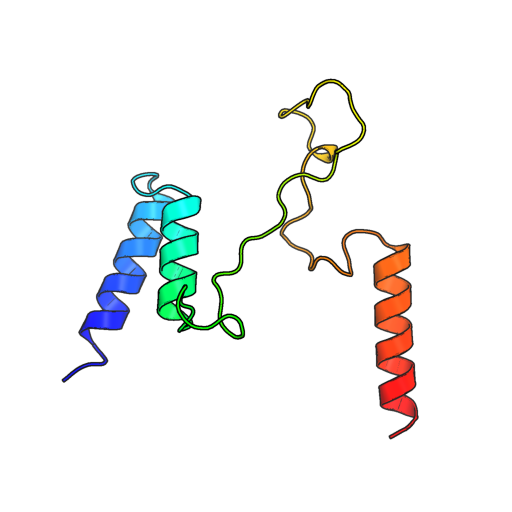1
ATOM 689 O O . LYS A 1 83 ? 8.369 12.189 -11.172 1.00 96.50 83 LYS A O 1
ATOM 694 N N . GLU A 1 84 ? 7.847 14.223 -10.359 1.00 96.62 84 GLU A N 1
ATOM 695 C CA . GLU A 1 84 ? 8.439 15.015 -11.446 1.00 96.62 84 GLU A CA 1
ATOM 696 C C . GLU A 1 84 ? 9.914 14.663 -11.655 1.00 96.62 84 GLU A C 1
ATOM 698 O O . GLU A 1 84 ? 10.316 14.356 -12.775 1.00 96.62 84 GLU A O 1
ATOM 703 N N . LYS A 1 85 ? 10.698 14.572 -10.572 1.00 95.50 85 LYS A N 1
ATOM 704 C CA . LYS A 1 85 ? 12.108 14.151 -10.631 1.00 95.50 85 LYS A CA 1
ATOM 705 C C . LYS A 1 85 ? 12.294 12.758 -11.246 1.00 95.50 85 LYS A C 1
ATOM 707 O O . LYS A 1 85 ? 13.211 12.557 -12.038 1.00 95.50 85 LYS A O 1
ATOM 712 N N . PHE A 1 86 ? 11.450 11.782 -10.893 1.00 94.69 86 PHE A N 1
ATOM 713 C CA . PHE A 1 86 ? 11.527 10.434 -11.475 1.00 94.69 86 PHE A CA 1
ATOM 714 C C . PHE A 1 86 ? 11.113 10.404 -12.947 1.00 94.69 86 PHE A C 1
ATOM 716 O O . PHE A 1 86 ? 11.733 9.689 -13.731 1.00 94.69 86 PHE A O 1
ATOM 723 N N . VAL A 1 87 ? 10.091 11.176 -13.318 1.00 95.12 87 VAL A N 1
ATOM 724 C CA . VAL A 1 87 ? 9.626 11.292 -14.705 1.00 95.12 87 VAL A CA 1
ATOM 725 C C . VAL A 1 87 ? 10.696 11.946 -15.576 1.00 95.12 87 VAL A C 1
ATOM 727 O O . VAL A 1 87 ? 11.031 11.405 -16.625 1.00 95.12 87 VAL A O 1
ATOM 730 N N . GLN A 1 88 ? 11.284 13.053 -15.119 1.00 94.81 88 GLN A N 1
ATOM 731 C CA . GLN A 1 88 ? 12.379 13.720 -15.819 1.00 94.81 88 GLN A CA 1
ATOM 732 C C . GLN A 1 88 ? 13.548 12.755 -16.048 1.00 94.81 88 GLN A C 1
ATOM 734 O O . GLN A 1 88 ? 13.978 12.571 -17.182 1.00 94.81 88 GLN A O 1
ATOM 739 N N . ARG A 1 89 ? 13.996 12.062 -14.994 1.00 94.19 89 ARG A N 1
ATOM 740 C CA . ARG A 1 89 ? 15.096 11.095 -15.093 1.00 94.19 89 ARG A CA 1
ATOM 741 C C . ARG A 1 89 ? 14.798 9.938 -16.050 1.00 94.19 89 ARG A C 1
ATOM 743 O O . ARG A 1 89 ? 15.711 9.445 -16.701 1.00 94.19 89 ARG A O 1
ATOM 750 N N . TYR A 1 90 ? 13.549 9.477 -16.115 1.00 93.94 90 TYR A N 1
ATOM 751 C CA . TYR A 1 90 ? 13.149 8.439 -17.065 1.00 93.94 90 TYR A CA 1
ATOM 752 C C . TYR A 1 90 ? 13.343 8.910 -18.512 1.00 93.94 90 TYR A C 1
ATOM 754 O O . TYR A 1 90 ? 13.964 8.199 -19.295 1.00 93.94 90 TYR A O 1
ATOM 762 N N . PHE A 1 91 ? 12.886 10.123 -18.839 1.00 94.38 91 PHE A N 1
ATOM 763 C CA . PHE A 1 91 ? 13.042 10.686 -20.181 1.00 94.38 91 PHE A CA 1
ATOM 764 C C . PHE A 1 91 ? 14.489 11.056 -20.521 1.00 94.38 91 PHE A C 1
ATOM 766 O O . PHE A 1 91 ? 14.881 10.921 -21.671 1.00 94.38 91 PHE A O 1
ATOM 773 N N . GLU A 1 92 ? 15.297 11.505 -19.560 1.00 93.31 92 GLU A N 1
ATOM 774 C CA . GLU A 1 92 ? 16.732 11.745 -19.788 1.00 93.31 92 GLU A CA 1
ATOM 775 C C . GLU A 1 92 ? 17.447 10.455 -20.217 1.00 93.31 92 GLU A C 1
ATOM 777 O O . GLU A 1 92 ? 18.160 10.453 -21.212 1.00 93.31 92 GLU A O 1
ATOM 782 N N . ILE A 1 93 ? 17.186 9.337 -19.529 1.00 88.69 93 ILE A N 1
ATOM 783 C CA . ILE A 1 93 ? 17.783 8.034 -19.866 1.00 88.69 93 ILE A CA 1
ATOM 784 C C . ILE A 1 93 ? 17.302 7.522 -21.231 1.00 88.69 93 ILE A C 1
ATOM 786 O O . ILE A 1 93 ? 18.085 6.916 -21.955 1.00 88.69 93 ILE A O 1
ATOM 790 N N . ASP A 1 94 ? 16.029 7.738 -21.569 1.00 82.25 94 ASP A N 1
ATOM 791 C CA . ASP A 1 94 ? 15.441 7.276 -22.834 1.00 82.25 94 ASP A CA 1
ATOM 792 C C . ASP A 1 94 ? 15.954 8.071 -24.048 1.00 82.25 94 ASP A C 1
ATOM 794 O O . ASP A 1 94 ? 16.100 7.514 -25.128 1.00 82.25 94 ASP A O 1
ATOM 798 N N . ASN A 1 95 ? 16.268 9.360 -23.872 1.00 72.00 95 ASN A N 1
ATOM 799 C CA . ASN A 1 95 ? 16.801 10.211 -24.943 1.00 72.00 95 ASN A CA 1
ATOM 800 C C . ASN A 1 95 ? 18.321 10.059 -25.162 1.00 72.00 95 ASN A C 1
ATOM 802 O O . ASN A 1 95 ? 18.817 10.465 -26.212 1.00 72.00 95 ASN A O 1
ATOM 806 N N . ASP A 1 96 ? 19.049 9.499 -24.192 1.00 63.31 96 ASP A N 1
ATOM 807 C CA . ASP A 1 96 ? 20.498 9.244 -24.266 1.00 63.31 96 ASP A CA 1
ATOM 808 C C . ASP A 1 96 ? 20.846 7.846 -24.843 1.00 63.31 96 ASP A C 1
ATOM 810 O O . ASP A 1 96 ? 22.024 7.473 -24.883 1.00 63.31 96 ASP A O 1
ATOM 814 N N . GLY A 1 97 ? 19.845 7.062 -25.273 1.00 52.41 97 GLY A N 1
ATOM 815 C CA . GLY A 1 97 ? 19.987 5.727 -25.883 1.00 52.41 97 GLY A CA 1
ATOM 816 C C . GLY A 1 97 ? 19.679 5.698 -27.376 1.00 52.41 97 GLY A C 1
ATOM 817 O O . GLY A 1 97 ? 20.350 4.909 -28.082 1.00 52.41 97 GLY A O 1
#

Secondary structure (DSSP, 8-state):
--HHHHHHHHHHHHHHHHTTSS-HHHHHHHHHHHTT--TT-GGG-------B---SSSS--TT-GGGB--TTS-GGGSSHHHHHHHHHHHHHHHHT-

pLDDT: mean 90.56, std 13.41, range [43.25, 98.25]

InterPro domains:
  IPR000409 BEACH domain [PF02138] (15-94)
  IPR000409 BEACH domain [PS50197] (2-97)
  IPR000409 BEACH domain [SM01026] (14-97)
  IPR036372 BEACH domain superfamily [G3DSA:1.10.1540.10] (5-97)
  IPR036372 BEACH domain superfamily [SSF81837] (11-92)
  IPR051944 BEACH domain-containing protein [PTHR46108] (5-96)

Radius of gyration: 18.57 Å; chains: 1; bounding box: 36×49×44 Å

Organism: Scyliorhinus torazame (NCBI:txid75743)

Sequence (97 aa):
MSRFHRRLGEKAATQKWQKGEMSNFEYLMHLNTLAGRTYNDLMQYPVFPWILADYDSEELNLTNARTFRDLSKPMGAQTEERKEKFVQRYFEIDNDG